Protein AF-A0A3A1WPM1-F1 (afdb_monomer_lite)

Sequence (96 aa):
MKTTLLLSALALTLTALPVSAQDLVLPSGPPRNAVEQRLQDRVDAQIRINRERGFQRPDQIRRQERYERRQRADQRWEREERRRWEREDRRRDRRW

Organism: NCBI:txid2320271

Secondary structure (DSSP, 8-state):
--HHHHHHHHHHHHS-S----------SS--SSHHHHHHHHHHHHHHHHHHHTT--SHHHHHHHHHHHHHHHHHHHHHHHHHHHHHHHHHHHTTT-

Structure (mmCIF, N/CA/C/O backbone):
data_AF-A0A3A1WPM1-F1
#
_entry.id   AF-A0A3A1WPM1-F1
#
loop_
_atom_site.group_PDB
_atom_site.id
_atom_site.type_symbol
_atom_site.label_atom_id
_atom_site.label_alt_id
_atom_site.label_comp_id
_atom_site.label_asym_id
_atom_site.label_entity_id
_atom_site.label_seq_id
_atom_site.pdbx_PDB_ins_code
_atom_site.Cartn_x
_atom_site.Cartn_y
_atom_site.Cartn_z
_atom_site.occupancy
_atom_site.B_iso_or_equiv
_atom_site.auth_seq_id
_atom_site.auth_comp_id
_atom_site.auth_asym_id
_atom_site.auth_atom_id
_atom_site.pdbx_PDB_model_num
ATOM 1 N N . MET A 1 1 ? 38.182 -0.778 11.375 1.00 46.97 1 MET A N 1
ATOM 2 C CA . MET A 1 1 ? 37.191 -1.585 10.622 1.00 46.97 1 MET A CA 1
ATOM 3 C C . MET A 1 1 ? 36.212 -2.335 11.543 1.00 46.97 1 MET A C 1
ATOM 5 O O . MET A 1 1 ? 35.940 -3.503 11.319 1.00 46.97 1 MET A O 1
ATOM 9 N N . LYS A 1 2 ? 35.684 -1.701 12.601 1.00 50.25 2 LYS A N 1
ATOM 10 C CA . LYS A 1 2 ? 34.719 -2.339 13.531 1.00 50.25 2 LYS A CA 1
ATOM 11 C C . LYS A 1 2 ? 33.400 -1.561 13.659 1.00 50.25 2 LYS A C 1
ATOM 13 O O . LYS A 1 2 ? 32.395 -2.115 14.076 1.00 50.25 2 LYS A O 1
ATOM 18 N N . THR A 1 3 ? 33.382 -0.296 13.241 1.00 57.06 3 THR A N 1
ATOM 19 C CA . THR A 1 3 ? 32.232 0.613 13.364 1.00 57.06 3 THR A CA 1
ATOM 20 C C . THR A 1 3 ? 31.213 0.466 12.232 1.00 57.06 3 THR A C 1
ATOM 22 O O . THR A 1 3 ? 30.037 0.754 12.422 1.00 57.06 3 THR A O 1
ATOM 25 N N . THR A 1 4 ? 31.626 -0.045 11.070 1.00 53.03 4 THR A N 1
ATOM 26 C CA . THR A 1 4 ? 30.747 -0.267 9.909 1.00 53.03 4 THR A CA 1
ATOM 27 C C . THR A 1 4 ? 29.793 -1.452 10.096 1.00 53.03 4 THR A C 1
ATOM 29 O O . THR A 1 4 ? 28.693 -1.452 9.543 1.00 53.03 4 THR A O 1
ATOM 32 N N . LEU A 1 5 ? 30.175 -2.435 10.918 1.00 51.03 5 LEU A N 1
ATOM 33 C CA . LEU A 1 5 ? 29.333 -3.591 11.249 1.00 51.03 5 LEU A CA 1
ATOM 34 C C . LEU A 1 5 ? 28.216 -3.237 12.246 1.00 51.03 5 LEU A C 1
ATOM 36 O O . LEU A 1 5 ? 27.127 -3.797 12.183 1.00 51.03 5 LEU A O 1
ATOM 40 N N . LEU A 1 6 ? 28.443 -2.260 13.129 1.00 52.28 6 LEU A N 1
ATOM 41 C CA . LEU A 1 6 ? 27.428 -1.824 14.095 1.00 52.28 6 LEU A CA 1
ATOM 42 C C . LEU A 1 6 ? 26.298 -1.024 13.428 1.00 52.28 6 LEU A C 1
ATOM 44 O O . LEU A 1 6 ? 25.135 -1.181 13.788 1.00 52.28 6 LEU A O 1
ATOM 48 N N . LEU A 1 7 ? 26.617 -0.224 12.406 1.00 52.84 7 LEU A N 1
ATOM 49 C CA . LEU A 1 7 ? 25.617 0.536 11.643 1.00 52.84 7 LEU A CA 1
ATOM 50 C C . LEU A 1 7 ? 24.717 -0.360 10.777 1.00 52.84 7 LEU A C 1
ATOM 52 O O . LEU A 1 7 ? 23.543 -0.052 10.588 1.00 52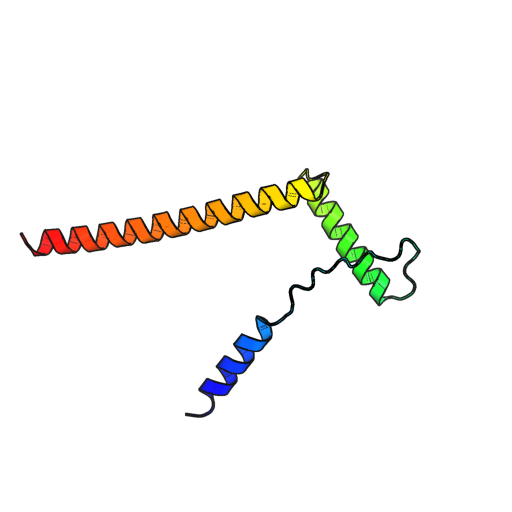.84 7 LEU A O 1
ATOM 56 N N . SER A 1 8 ? 25.234 -1.489 10.290 1.00 51.50 8 SER A N 1
ATOM 57 C CA . SER A 1 8 ? 24.449 -2.460 9.515 1.00 51.50 8 SER A CA 1
ATOM 58 C C . SER A 1 8 ? 23.532 -3.310 10.401 1.00 51.50 8 SER A C 1
ATOM 60 O O . SER A 1 8 ? 22.405 -3.597 10.001 1.00 51.50 8 SER A O 1
ATOM 62 N N . ALA A 1 9 ? 23.944 -3.627 11.632 1.00 51.28 9 ALA A N 1
ATOM 63 C CA . ALA A 1 9 ? 23.087 -4.317 12.600 1.00 51.28 9 ALA A CA 1
ATOM 64 C C . ALA A 1 9 ? 21.860 -3.479 13.015 1.00 51.28 9 ALA A C 1
ATOM 66 O O . ALA A 1 9 ? 20.769 -4.020 13.179 1.00 51.28 9 ALA A O 1
ATOM 67 N N . LEU A 1 10 ? 22.009 -2.153 13.112 1.00 52.06 10 LEU A N 1
ATOM 68 C CA . LEU A 1 10 ? 20.919 -1.238 13.479 1.00 52.06 10 LEU A CA 1
ATOM 69 C C . LEU A 1 10 ? 19.896 -1.033 12.345 1.00 52.06 10 LEU A C 1
ATOM 71 O O . LEU A 1 10 ? 18.718 -0.795 12.597 1.00 52.06 10 LEU A O 1
ATOM 75 N N . ALA A 1 11 ? 20.320 -1.177 11.086 1.00 51.03 11 ALA A N 1
ATOM 76 C CA . ALA A 1 11 ? 19.420 -1.134 9.932 1.00 51.03 11 ALA A CA 1
ATOM 77 C C . ALA A 1 11 ? 18.581 -2.422 9.786 1.00 51.03 11 ALA A C 1
ATOM 79 O O . ALA A 1 11 ? 17.447 -2.382 9.302 1.00 51.03 11 ALA A O 1
ATOM 80 N N . LEU A 1 12 ? 19.112 -3.562 10.241 1.00 50.94 12 LEU A N 1
ATOM 81 C CA . LEU A 1 12 ? 18.422 -4.857 10.214 1.00 50.94 12 LEU A CA 1
ATOM 82 C C . LEU A 1 12 ? 17.376 -5.015 11.329 1.00 50.94 12 LEU A C 1
ATOM 84 O O . LEU A 1 12 ? 16.407 -5.744 11.142 1.00 50.94 12 LEU A O 1
ATOM 88 N N . THR A 1 13 ? 17.491 -4.297 12.449 1.00 51.56 13 THR A N 1
ATOM 89 C CA . THR A 1 13 ? 16.465 -4.324 13.510 1.00 51.56 13 THR A CA 1
ATOM 90 C C . THR A 1 13 ? 15.240 -3.465 13.180 1.00 51.56 13 THR A C 1
ATOM 92 O O . THR A 1 13 ? 14.131 -3.808 13.579 1.00 51.56 13 THR A O 1
ATOM 95 N N . LEU A 1 14 ? 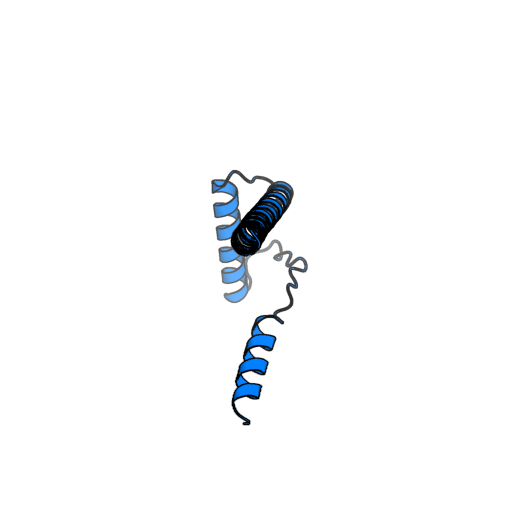15.396 -2.401 12.383 1.00 49.25 14 LEU A N 1
ATOM 96 C CA . LEU A 1 14 ? 14.283 -1.545 11.938 1.00 49.25 14 LEU A CA 1
ATOM 97 C C . LEU A 1 14 ? 13.374 -2.206 10.888 1.00 49.25 14 LEU A C 1
ATOM 99 O O . LEU A 1 14 ? 12.222 -1.808 10.735 1.00 49.25 14 LEU A O 1
ATOM 103 N N . THR A 1 15 ? 13.868 -3.226 10.182 1.00 53.12 15 THR A N 1
ATOM 104 C CA . THR A 1 15 ? 13.080 -4.006 9.207 1.00 53.12 15 THR A CA 1
ATOM 105 C C . THR A 1 15 ? 12.478 -5.282 9.802 1.00 53.12 15 THR A C 1
ATOM 107 O O . THR A 1 15 ? 11.628 -5.904 9.171 1.00 53.12 15 THR A O 1
ATOM 110 N N . ALA A 1 16 ? 12.865 -5.634 11.033 1.00 45.62 16 ALA A N 1
ATOM 111 C CA . ALA A 1 16 ? 12.392 -6.799 11.776 1.00 45.62 16 ALA A CA 1
ATOM 112 C C . ALA A 1 16 ? 11.272 -6.468 12.778 1.00 45.62 16 ALA A C 1
ATOM 114 O O . ALA A 1 16 ? 11.029 -7.235 13.709 1.00 45.62 16 ALA A O 1
ATOM 115 N N . LEU A 1 17 ? 10.565 -5.346 12.602 1.00 45.72 17 LEU A N 1
ATOM 116 C CA . LEU A 1 17 ? 9.250 -5.213 13.220 1.00 45.72 17 LEU A CA 1
ATOM 117 C C . LEU A 1 17 ? 8.355 -6.272 12.572 1.00 45.72 17 LEU A C 1
ATOM 119 O O . LEU A 1 17 ? 8.126 -6.199 11.359 1.00 45.72 17 LEU A O 1
ATOM 123 N N . PRO A 1 18 ? 7.868 -7.270 13.329 1.00 46.22 18 PRO A N 1
ATOM 124 C CA . PRO A 1 18 ? 6.925 -8.207 12.771 1.00 46.22 18 PRO A CA 1
ATOM 125 C C . PRO A 1 18 ? 5.728 -7.376 12.320 1.00 46.22 18 PRO A C 1
ATOM 127 O O . PRO A 1 18 ? 5.123 -6.636 13.096 1.00 46.22 18 PRO A O 1
ATOM 130 N N . VAL A 1 19 ? 5.381 -7.500 11.042 1.00 49.72 19 VAL A N 1
ATOM 131 C CA . VAL A 1 19 ? 4.046 -7.179 10.540 1.00 49.72 19 VAL A CA 1
ATOM 132 C C . VAL A 1 19 ? 3.103 -8.229 11.132 1.00 49.72 19 VAL A C 1
ATOM 134 O O . VAL A 1 19 ? 2.497 -9.033 10.436 1.00 49.72 19 VAL A O 1
ATOM 137 N N . SER A 1 20 ? 2.996 -8.270 12.457 1.00 45.50 20 SER A N 1
ATOM 138 C CA . SER A 1 20 ? 1.922 -8.932 13.170 1.00 45.50 20 SER A CA 1
ATOM 139 C C . SER A 1 20 ? 0.741 -7.971 13.166 1.00 45.50 20 SER A C 1
ATOM 141 O O . SER A 1 20 ? 0.272 -7.492 14.191 1.00 45.50 20 SER A O 1
ATOM 143 N N . ALA A 1 21 ? 0.232 -7.726 11.956 1.00 51.16 21 ALA A N 1
ATOM 144 C CA . ALA A 1 21 ? -1.155 -7.360 11.710 1.00 51.16 21 ALA A CA 1
ATOM 145 C C . ALA A 1 21 ? -2.055 -8.579 12.000 1.00 51.16 21 ALA A C 1
ATOM 147 O O . ALA A 1 21 ? -2.834 -9.008 11.153 1.00 51.16 21 ALA A O 1
ATOM 148 N N . GLN A 1 22 ? -1.868 -9.197 13.166 1.00 44.56 22 GLN A N 1
ATOM 149 C CA . GLN A 1 22 ? -2.679 -10.302 13.649 1.00 44.56 22 GLN A CA 1
ATOM 150 C C . GLN A 1 22 ? -3.813 -9.668 14.435 1.00 44.56 22 GLN A C 1
ATOM 152 O O . GLN A 1 22 ? -3.608 -9.256 15.571 1.00 44.56 22 GLN A O 1
ATOM 157 N N . ASP A 1 23 ? -4.942 -9.484 13.750 1.00 47.00 23 ASP A N 1
ATOM 158 C CA . ASP A 1 23 ? -6.287 -9.324 14.301 1.00 47.00 23 ASP A CA 1
ATOM 159 C C . ASP A 1 23 ? -6.337 -8.764 15.727 1.00 47.00 23 ASP A C 1
ATOM 161 O O . ASP A 1 23 ? -6.778 -9.423 16.669 1.00 47.00 23 ASP A O 1
ATOM 165 N N . LEU A 1 24 ? -5.903 -7.509 15.887 1.00 55.81 24 LEU A N 1
ATOM 166 C CA . LEU A 1 24 ? -6.225 -6.740 17.080 1.00 55.81 24 LEU A CA 1
ATOM 167 C C . LEU A 1 24 ? -7.712 -6.380 16.971 1.00 55.81 24 LEU A C 1
ATOM 169 O O . LEU A 1 24 ? -8.088 -5.280 16.567 1.00 55.81 24 LEU A O 1
ATOM 173 N N . VAL A 1 25 ? -8.570 -7.360 17.245 1.00 55.50 25 VAL A N 1
ATOM 174 C CA . VAL A 1 25 ? -9.986 -7.125 17.494 1.00 55.50 25 VAL A CA 1
ATOM 175 C C . VAL A 1 25 ? -10.017 -6.322 18.785 1.00 55.50 25 VAL A C 1
ATOM 177 O O . VAL A 1 25 ? -9.859 -6.871 19.875 1.00 55.50 25 VAL A O 1
ATOM 180 N N . LEU A 1 26 ? -10.114 -4.996 18.649 1.00 60.34 26 LEU A N 1
ATOM 181 C CA . LEU A 1 26 ? -10.349 -4.114 19.784 1.00 60.34 26 LEU A CA 1
ATOM 182 C C . LEU A 1 26 ? -11.559 -4.677 20.542 1.00 60.34 26 LEU A C 1
ATOM 184 O O . LEU A 1 26 ? -12.577 -4.972 19.903 1.00 60.34 26 LEU A O 1
ATOM 188 N N . PRO A 1 27 ? -11.456 -4.891 21.866 1.00 56.81 27 PRO A N 1
ATOM 189 C CA . PRO A 1 27 ? -12.595 -5.347 22.642 1.00 56.81 27 PRO A CA 1
ATOM 190 C C . PRO A 1 27 ? -13.757 -4.384 22.381 1.00 56.81 27 PRO A C 1
ATOM 192 O O . PRO A 1 27 ? -13.573 -3.172 22.413 1.00 56.81 27 PRO A O 1
ATOM 195 N N . SER A 1 28 ? -14.947 -4.914 22.092 1.00 60.19 28 SER A N 1
ATOM 196 C CA . SER A 1 28 ? -16.137 -4.145 21.693 1.00 60.19 28 SER A CA 1
ATOM 197 C C . SER A 1 28 ? -16.766 -3.339 22.846 1.00 60.19 28 SER A C 1
ATOM 199 O O . SER A 1 28 ? -17.985 -3.202 22.919 1.00 60.19 28 SER A O 1
ATOM 201 N N . GLY A 1 29 ? -15.951 -2.859 23.784 1.00 67.19 29 GLY A N 1
ATOM 202 C CA . GLY A 1 29 ? -16.345 -2.092 24.960 1.00 67.19 29 GLY A CA 1
ATOM 203 C C . GLY A 1 29 ? -15.580 -0.769 25.059 1.00 67.19 29 GLY A C 1
ATOM 204 O O . GLY A 1 29 ? -14.666 -0.523 24.273 1.00 67.19 29 GLY A O 1
ATOM 205 N N . PRO A 1 30 ? -15.951 0.103 26.013 1.00 72.00 30 PRO A N 1
ATOM 206 C CA . PRO A 1 30 ? -15.238 1.355 26.239 1.00 72.00 30 PRO A CA 1
ATOM 207 C C . PRO A 1 30 ? -13.760 1.083 26.580 1.00 72.00 30 PRO A C 1
ATOM 209 O O . PRO A 1 30 ? -13.474 0.092 27.264 1.00 72.00 30 PRO A O 1
ATOM 212 N N . PRO A 1 31 ? -12.822 1.938 26.124 1.00 76.31 31 PRO A N 1
ATOM 213 C CA . PRO A 1 31 ? -11.401 1.763 26.399 1.00 76.31 31 PRO A CA 1
ATOM 214 C C . PRO A 1 31 ? -11.169 1.773 27.909 1.00 76.31 31 PRO A C 1
ATOM 216 O O . PRO A 1 31 ? -11.615 2.675 28.617 1.00 76.31 31 PRO A O 1
ATOM 219 N N . ARG A 1 32 ? -10.470 0.757 28.408 1.00 80.94 32 ARG A N 1
ATOM 220 C CA . ARG A 1 32 ? -10.217 0.565 29.840 1.00 80.94 32 ARG A CA 1
ATOM 221 C C . ARG A 1 32 ? -9.100 1.478 30.331 1.00 80.94 32 ARG A C 1
ATOM 223 O O . ARG A 1 32 ? -9.116 1.900 31.479 1.00 80.94 32 ARG A O 1
ATOM 230 N N . ASN A 1 33 ? -8.150 1.792 29.445 1.00 85.44 33 ASN A N 1
ATOM 231 C CA . ASN A 1 33 ? -6.914 2.511 29.749 1.00 85.44 33 ASN A CA 1
ATOM 232 C C . ASN A 1 33 ? -6.566 3.532 28.648 1.00 85.44 33 ASN A C 1
ATOM 234 O O . ASN A 1 33 ? -6.947 3.370 27.489 1.00 85.44 33 ASN A O 1
ATOM 238 N N . ALA A 1 34 ? -5.722 4.521 28.968 1.00 84.56 34 ALA A N 1
ATOM 239 C CA . ALA A 1 34 ? -5.274 5.546 28.012 1.00 84.56 34 ALA A CA 1
ATOM 240 C C . ALA A 1 34 ? -4.564 4.975 26.764 1.00 84.56 34 ALA A C 1
ATOM 242 O O . ALA A 1 34 ? -4.605 5.571 25.690 1.00 84.56 34 ALA A O 1
ATOM 243 N N . VAL A 1 35 ? -3.911 3.815 26.888 1.00 86.19 35 VAL A N 1
ATOM 244 C CA . VAL A 1 35 ? -3.277 3.124 25.751 1.00 86.19 35 VAL A CA 1
ATOM 245 C C . VAL A 1 35 ? -4.326 2.560 24.791 1.00 86.19 35 VAL A C 1
ATOM 247 O O . VAL A 1 35 ? -4.186 2.725 23.581 1.00 86.19 35 VAL A O 1
ATOM 250 N N . GLU A 1 36 ? -5.390 1.949 25.316 1.00 81.75 36 GLU A N 1
ATOM 251 C CA . GLU A 1 36 ? -6.500 1.443 24.499 1.00 81.75 36 GLU A CA 1
ATOM 252 C C . GLU A 1 36 ? -7.234 2.591 23.809 1.00 81.75 36 GLU A C 1
ATOM 254 O O . GLU A 1 36 ? -7.539 2.489 22.627 1.00 81.75 36 GLU A O 1
ATOM 259 N N . GLN A 1 37 ? -7.417 3.720 24.498 1.00 83.25 37 GLN A N 1
ATOM 260 C CA . GLN A 1 37 ? -8.021 4.912 23.907 1.00 83.25 37 GLN A CA 1
ATOM 261 C C . GLN A 1 37 ? -7.195 5.451 22.732 1.00 83.25 37 GLN A C 1
ATOM 263 O O . GLN A 1 37 ? -7.735 5.677 21.657 1.00 83.25 37 GLN A O 1
ATOM 268 N N . ARG A 1 38 ? -5.867 5.556 22.880 1.00 85.75 38 ARG A N 1
ATOM 269 C CA . ARG A 1 38 ? -4.983 5.974 21.776 1.00 85.75 38 ARG A CA 1
ATOM 270 C C . ARG A 1 38 ? -5.023 5.014 20.586 1.00 85.75 38 ARG A C 1
ATOM 272 O O . ARG A 1 38 ? -4.888 5.450 19.442 1.00 85.75 38 ARG A O 1
ATOM 279 N N . LEU A 1 39 ? -5.156 3.711 20.839 1.00 85.50 39 LEU A N 1
ATOM 280 C CA . LEU A 1 39 ? -5.315 2.714 19.779 1.00 85.50 39 LEU A CA 1
ATOM 281 C C . LEU A 1 39 ? -6.661 2.882 19.067 1.00 85.50 39 LEU A C 1
ATOM 283 O O . LEU A 1 39 ? -6.684 2.889 17.837 1.00 85.50 39 LEU A O 1
ATOM 287 N N . GLN A 1 40 ? -7.739 3.080 19.827 1.00 84.62 40 GLN A N 1
ATOM 288 C CA . GLN A 1 40 ? -9.076 3.351 19.305 1.00 84.62 40 GLN A CA 1
ATOM 289 C C . GLN A 1 40 ? -9.076 4.606 18.421 1.00 84.62 40 GLN A C 1
ATOM 291 O O . GLN A 1 40 ? -9.461 4.528 17.258 1.00 84.62 40 GLN A O 1
ATOM 296 N N . ASP A 1 41 ? -8.523 5.720 18.914 1.00 87.94 41 ASP A N 1
ATOM 297 C CA . ASP A 1 41 ? -8.432 6.990 18.182 1.00 87.94 41 ASP A CA 1
ATOM 298 C C . ASP A 1 41 ? -7.681 6.827 16.853 1.00 87.94 41 ASP A C 1
ATOM 300 O O . ASP A 1 41 ? -8.075 7.370 15.817 1.00 87.94 41 ASP A O 1
ATOM 304 N N . ARG A 1 42 ? -6.595 6.042 16.856 1.00 85.94 42 ARG A N 1
ATOM 305 C CA . ARG A 1 42 ? -5.809 5.761 15.649 1.00 85.94 42 ARG A CA 1
ATOM 306 C C . ARG A 1 42 ? -6.596 4.928 14.638 1.00 85.94 42 ARG A C 1
ATOM 308 O O . ARG A 1 42 ? -6.504 5.189 13.437 1.00 85.94 42 ARG A O 1
ATOM 315 N N . VAL A 1 43 ? -7.347 3.934 15.106 1.00 85.44 43 VAL A N 1
ATOM 316 C CA . VAL A 1 43 ? -8.212 3.109 14.254 1.00 85.44 43 VAL A CA 1
ATOM 317 C C . VAL A 1 43 ? -9.350 3.948 13.677 1.00 85.44 43 VAL A C 1
ATOM 319 O O . VAL A 1 43 ? -9.566 3.912 12.466 1.00 85.44 43 VAL A O 1
ATOM 322 N N . ASP A 1 44 ? -10.006 4.774 14.487 1.00 86.25 44 ASP A N 1
ATOM 323 C CA . ASP A 1 44 ? -11.099 5.646 14.053 1.00 86.25 44 ASP A CA 1
ATOM 324 C C . ASP A 1 44 ? -10.633 6.698 13.041 1.00 86.25 44 ASP A C 1
ATOM 326 O O . ASP A 1 44 ? -11.306 6.940 12.033 1.00 86.25 44 ASP A O 1
ATOM 330 N N . ALA A 1 45 ? -9.447 7.278 13.249 1.00 88.25 45 ALA A N 1
ATOM 331 C CA . ALA A 1 45 ? -8.820 8.168 12.278 1.00 88.25 45 ALA A CA 1
ATOM 332 C C . ALA A 1 45 ? -8.567 7.450 10.943 1.00 88.25 45 ALA A C 1
ATOM 334 O O . ALA A 1 45 ? -8.894 7.980 9.880 1.00 88.25 45 ALA A O 1
ATOM 335 N N . GLN A 1 46 ? -8.052 6.217 10.981 1.00 82.44 46 GLN A N 1
ATOM 336 C CA . GLN A 1 46 ? -7.812 5.433 9.771 1.00 82.44 46 GLN A CA 1
ATOM 337 C C . GLN A 1 46 ? -9.118 5.057 9.056 1.00 82.44 46 GLN A C 1
ATOM 339 O O . GLN A 1 46 ? -9.187 5.135 7.828 1.00 82.44 46 GLN A O 1
ATOM 344 N N . ILE A 1 47 ? -10.168 4.687 9.797 1.00 83.25 47 ILE A N 1
ATOM 345 C CA . ILE A 1 47 ? -11.501 4.415 9.241 1.00 83.25 47 ILE A CA 1
ATOM 346 C C . ILE A 1 47 ? -12.053 5.668 8.560 1.00 83.25 47 ILE A C 1
ATOM 348 O O . ILE A 1 47 ? -12.580 5.569 7.452 1.00 83.25 47 ILE A O 1
ATOM 352 N N . ARG A 1 48 ? -11.906 6.844 9.180 1.00 85.69 48 ARG A N 1
ATOM 353 C CA . ARG A 1 48 ? -12.347 8.123 8.607 1.00 85.69 48 ARG A CA 1
ATOM 354 C C . ARG A 1 48 ? -11.632 8.427 7.295 1.00 85.69 48 ARG A C 1
ATOM 356 O O . ARG A 1 48 ? -12.301 8.635 6.290 1.00 85.69 48 ARG A O 1
ATOM 363 N N . ILE A 1 49 ? -10.303 8.335 7.280 1.00 87.25 49 ILE A N 1
ATOM 364 C CA . ILE A 1 49 ? -9.494 8.526 6.067 1.00 87.25 49 ILE A CA 1
ATOM 365 C C . ILE A 1 49 ? -9.916 7.537 4.971 1.00 87.25 49 ILE A C 1
ATOM 367 O O . ILE A 1 49 ? -10.040 7.904 3.804 1.00 87.25 49 ILE A O 1
ATOM 371 N N . ASN A 1 50 ? -10.161 6.273 5.324 1.00 84.25 50 ASN A N 1
ATOM 372 C CA . ASN A 1 50 ? -10.598 5.267 4.358 1.00 84.25 50 ASN A CA 1
ATOM 373 C C . ASN A 1 50 ? -11.987 5.590 3.785 1.00 84.25 50 ASN A C 1
ATOM 375 O O . ASN A 1 50 ? -12.187 5.442 2.580 1.00 84.25 50 ASN A O 1
ATOM 379 N N . ARG A 1 51 ? -12.918 6.083 4.612 1.00 83.00 51 ARG A N 1
ATOM 380 C CA . ARG A 1 51 ? -14.241 6.546 4.163 1.00 83.00 51 ARG A CA 1
ATOM 381 C C . ARG A 1 51 ? -14.148 7.771 3.256 1.00 83.00 51 ARG A C 1
ATOM 383 O O . ARG A 1 51 ? -14.834 7.802 2.242 1.00 83.00 51 ARG A O 1
ATOM 390 N N . GLU A 1 52 ? -13.287 8.735 3.576 1.00 87.19 52 GLU A N 1
ATOM 391 C CA . GLU A 1 52 ? -13.021 9.912 2.730 1.00 87.19 52 GLU A CA 1
ATOM 392 C C . GLU A 1 52 ? -12.447 9.514 1.363 1.00 87.19 52 GLU A C 1
ATOM 394 O O . GLU A 1 52 ? -12.802 10.096 0.343 1.00 87.19 52 GLU A O 1
ATOM 399 N N . ARG A 1 53 ? -11.627 8.457 1.3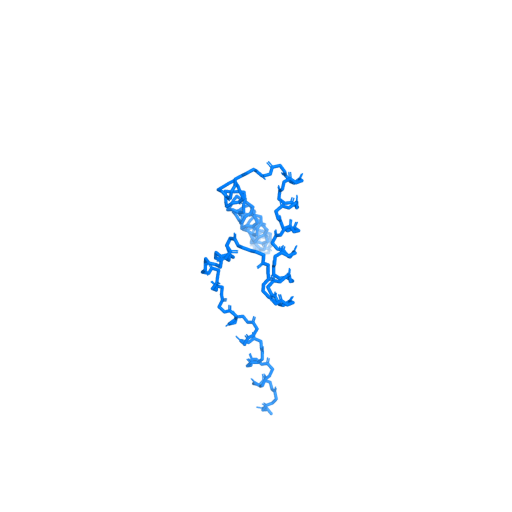17 1.00 82.12 53 ARG A N 1
ATOM 400 C CA . ARG A 1 53 ? -11.147 7.840 0.068 1.00 82.12 53 ARG A CA 1
ATOM 401 C C . ARG A 1 53 ? -12.215 7.018 -0.670 1.00 82.12 53 ARG A C 1
ATOM 403 O O . ARG A 1 53 ? -11.918 6.439 -1.710 1.00 82.12 53 ARG A O 1
ATOM 410 N N . GLY A 1 54 ? -13.436 6.938 -0.142 1.00 85.12 54 GLY A N 1
ATOM 411 C CA . GLY A 1 54 ? -14.554 6.198 -0.728 1.00 85.12 54 GLY A CA 1
ATOM 412 C C . GLY A 1 54 ? -14.565 4.697 -0.423 1.00 85.12 54 GLY A C 1
ATOM 413 O O . GLY A 1 54 ? -15.408 3.977 -0.958 1.00 85.12 54 GLY A O 1
ATOM 414 N N . PHE A 1 55 ? -13.675 4.197 0.440 1.00 85.38 55 PHE A N 1
ATOM 415 C CA . PHE A 1 55 ? -13.663 2.785 0.822 1.00 85.38 55 PHE A CA 1
ATOM 416 C C . PHE A 1 55 ? -14.682 2.504 1.919 1.00 85.38 55 PHE A C 1
ATOM 418 O O . PHE A 1 55 ? -14.599 3.027 3.030 1.00 85.38 55 PHE A O 1
ATOM 425 N N . GLN A 1 56 ? -15.620 1.611 1.619 1.00 78.69 56 GLN A N 1
ATOM 426 C CA . GLN A 1 56 ? -16.654 1.177 2.559 1.00 78.69 56 GLN A CA 1
ATOM 427 C C . GLN A 1 56 ? -16.356 -0.205 3.145 1.00 78.69 56 GLN A C 1
ATOM 429 O O . GLN A 1 56 ? -16.876 -0.549 4.205 1.00 78.69 56 GLN A O 1
ATOM 434 N N . ARG A 1 57 ? -15.524 -1.010 2.466 1.00 78.12 57 ARG A N 1
ATOM 435 C CA . ARG A 1 57 ? -15.174 -2.372 2.891 1.00 78.12 57 ARG A CA 1
ATOM 436 C C . ARG A 1 57 ? -13.658 -2.595 2.901 1.00 78.12 57 ARG A C 1
ATOM 438 O O . ARG A 1 57 ? -12.985 -2.149 1.969 1.00 78.12 57 ARG A O 1
ATOM 445 N N . PRO A 1 58 ? -13.118 -3.360 3.870 1.00 73.81 58 PRO A N 1
ATOM 446 C CA . PRO A 1 58 ? -11.693 -3.703 3.919 1.00 73.81 58 PRO A CA 1
ATOM 447 C C . PRO A 1 58 ? -11.168 -4.363 2.634 1.00 73.81 58 PRO A C 1
ATOM 449 O O . PRO A 1 58 ? -10.038 -4.112 2.213 1.00 73.81 58 PRO A O 1
ATOM 452 N N . ASP A 1 59 ? -11.998 -5.160 1.957 1.00 79.00 59 ASP A N 1
ATOM 453 C CA . ASP A 1 59 ? -11.609 -5.853 0.724 1.00 79.00 59 ASP A CA 1
ATOM 454 C C . ASP A 1 59 ? -11.313 -4.896 -0.437 1.00 79.00 59 ASP A C 1
ATOM 456 O O . ASP A 1 59 ? -10.487 -5.203 -1.299 1.00 79.00 59 ASP A O 1
ATOM 460 N N . GLN A 1 60 ? -11.959 -3.726 -0.462 1.00 79.06 60 GLN A N 1
ATOM 461 C CA . GLN A 1 60 ? -11.722 -2.702 -1.483 1.00 79.06 60 GLN A CA 1
ATOM 462 C C . GLN A 1 60 ? -10.329 -2.088 -1.314 1.00 79.06 60 GLN A C 1
ATOM 464 O O . GLN A 1 60 ? -9.597 -1.951 -2.293 1.00 79.06 60 GLN A O 1
ATOM 469 N N . ILE A 1 61 ? -9.933 -1.830 -0.063 1.00 78.62 61 ILE A N 1
ATOM 470 C CA . ILE A 1 61 ? -8.605 -1.323 0.298 1.00 78.62 61 ILE A CA 1
ATOM 471 C C . ILE A 1 61 ? -7.535 -2.323 -0.154 1.00 78.62 61 ILE A C 1
ATOM 473 O O . ILE A 1 61 ? -6.613 -1.964 -0.883 1.00 78.62 61 ILE A O 1
ATOM 477 N N . ARG A 1 62 ? -7.703 -3.610 0.186 1.00 78.50 62 ARG A N 1
ATOM 478 C CA . ARG A 1 62 ? -6.759 -4.675 -0.198 1.00 78.50 62 ARG A CA 1
ATOM 479 C C . ARG A 1 62 ? -6.603 -4.805 -1.716 1.00 78.50 62 ARG A C 1
ATOM 481 O O . ARG A 1 62 ? -5.492 -5.002 -2.212 1.00 78.50 62 ARG A O 1
ATOM 488 N N . ARG A 1 63 ? -7.705 -4.709 -2.471 1.00 78.44 63 ARG A N 1
ATOM 489 C CA . ARG A 1 63 ? -7.675 -4.756 -3.944 1.00 78.44 63 ARG A CA 1
ATOM 490 C C . ARG A 1 63 ? -6.931 -3.558 -4.528 1.00 78.44 63 ARG A C 1
ATOM 492 O O . ARG A 1 63 ? -6.091 -3.756 -5.405 1.00 78.44 63 ARG A O 1
ATOM 499 N N . GLN A 1 64 ? -7.197 -2.356 -4.022 1.00 82.75 64 GLN A N 1
ATOM 500 C CA . GLN A 1 64 ? -6.537 -1.146 -4.499 1.00 82.75 64 GLN A CA 1
ATOM 501 C C . GLN A 1 64 ? -5.040 -1.141 -4.180 1.00 82.75 64 GLN A C 1
ATOM 503 O O . GLN A 1 64 ? -4.232 -0.900 -5.072 1.00 82.75 64 GLN A O 1
ATOM 508 N N . GLU A 1 65 ? -4.643 -1.523 -2.965 1.00 83.50 65 GLU A N 1
ATOM 509 C CA . GLU A 1 65 ? -3.225 -1.652 -2.613 1.00 83.50 65 GLU A CA 1
ATOM 510 C C . GLU A 1 65 ? -2.490 -2.640 -3.522 1.00 83.50 65 GLU A C 1
ATOM 512 O O . GLU A 1 65 ? -1.352 -2.397 -3.932 1.00 83.50 65 GLU A O 1
ATOM 517 N N . ARG A 1 66 ? -3.131 -3.764 -3.866 1.00 84.62 66 ARG A N 1
ATOM 518 C CA . ARG A 1 66 ? -2.548 -4.749 -4.782 1.00 84.62 66 ARG A CA 1
ATOM 519 C C . ARG A 1 66 ? -2.345 -4.163 -6.177 1.00 84.62 66 ARG A C 1
ATOM 521 O O . ARG A 1 66 ? -1.309 -4.424 -6.787 1.00 84.62 66 ARG A O 1
ATOM 528 N N . TYR A 1 67 ? -3.313 -3.391 -6.665 1.00 84.31 67 TYR A N 1
ATOM 529 C CA . TYR A 1 67 ? -3.223 -2.716 -7.956 1.00 84.31 67 TYR A CA 1
ATOM 530 C C . TYR A 1 67 ? -2.095 -1.676 -7.968 1.00 84.31 67 TYR A C 1
ATOM 532 O O . TYR A 1 67 ? -1.218 -1.736 -8.825 1.00 84.31 67 TYR A O 1
ATOM 540 N N . GLU A 1 68 ? -2.032 -0.804 -6.960 1.00 85.38 68 GLU A N 1
ATOM 541 C CA . GLU A 1 68 ? -0.974 0.205 -6.839 1.00 85.38 68 GLU A CA 1
ATOM 542 C C . GLU A 1 68 ? 0.423 -0.418 -6.738 1.00 85.38 68 GLU A C 1
ATOM 544 O O . GLU A 1 68 ? 1.383 0.081 -7.328 1.00 85.38 68 GLU A O 1
ATOM 549 N N . ARG A 1 69 ? 0.564 -1.533 -6.007 1.00 84.75 69 ARG A N 1
ATOM 550 C CA . ARG A 1 69 ? 1.840 -2.260 -5.920 1.00 84.75 69 ARG A CA 1
ATOM 551 C C . ARG A 1 69 ? 2.285 -2.794 -7.275 1.00 84.75 69 ARG A C 1
ATOM 553 O O . ARG A 1 69 ? 3.471 -2.682 -7.582 1.00 84.75 69 ARG A O 1
ATOM 560 N N . ARG A 1 70 ? 1.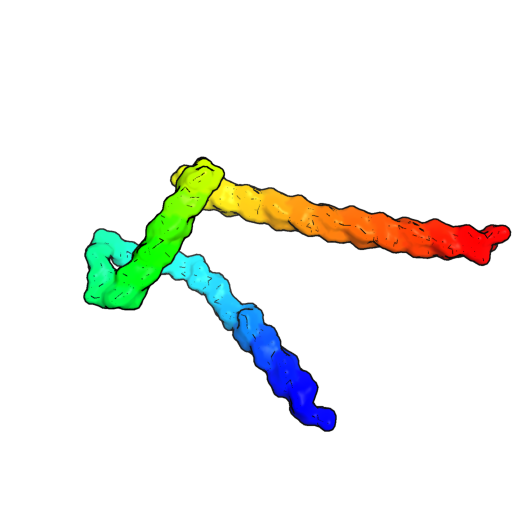361 -3.358 -8.063 1.00 85.81 70 ARG A N 1
ATOM 561 C CA . ARG A 1 70 ? 1.653 -3.819 -9.429 1.00 85.81 70 ARG A CA 1
ATOM 562 C C . ARG A 1 70 ? 2.077 -2.650 -10.303 1.00 85.81 70 ARG A C 1
ATOM 564 O O . ARG A 1 70 ? 3.188 -2.668 -10.804 1.00 85.81 70 ARG A O 1
ATOM 571 N N . GLN A 1 71 ? 1.297 -1.575 -10.322 1.00 90.00 71 GLN A N 1
ATOM 572 C CA . GLN A 1 71 ? 1.609 -0.393 -11.121 1.00 90.00 71 GLN A CA 1
ATOM 573 C C . GLN A 1 71 ? 2.992 0.201 -10.792 1.00 90.00 71 GLN A C 1
ATOM 575 O O . GLN A 1 71 ? 3.753 0.556 -11.687 1.00 90.00 71 GLN A O 1
ATOM 580 N N . ARG A 1 72 ? 3.375 0.269 -9.508 1.00 89.81 72 ARG A N 1
ATOM 581 C CA . ARG A 1 72 ? 4.725 0.711 -9.105 1.00 89.81 72 ARG A CA 1
ATOM 582 C C . ARG A 1 72 ? 5.823 -0.274 -9.514 1.00 89.81 72 ARG A C 1
ATOM 584 O O . ARG A 1 72 ? 6.962 0.145 -9.719 1.00 89.81 72 ARG A O 1
ATOM 591 N N . ALA A 1 73 ? 5.538 -1.575 -9.549 1.00 90.25 73 ALA A N 1
ATOM 592 C CA . ALA A 1 73 ? 6.477 -2.577 -10.045 1.00 90.25 73 ALA A CA 1
ATOM 593 C C . ALA A 1 73 ? 6.664 -2.436 -11.561 1.00 90.25 73 ALA A C 1
ATOM 595 O O . ALA A 1 73 ? 7.805 -2.340 -12.006 1.00 90.25 73 ALA A O 1
ATOM 596 N N . ASP A 1 74 ? 5.571 -2.288 -12.302 1.00 88.88 74 ASP A N 1
ATOM 597 C CA . ASP A 1 74 ? 5.571 -2.112 -13.755 1.00 88.88 74 ASP A CA 1
ATOM 598 C C . ASP A 1 74 ? 6.342 -0.841 -14.145 1.00 88.88 74 ASP A C 1
ATOM 600 O O . ASP A 1 74 ? 7.292 -0.898 -14.918 1.00 88.88 74 ASP A O 1
ATOM 604 N N . GLN A 1 75 ? 6.083 0.288 -13.476 1.00 88.69 75 GLN A N 1
ATOM 605 C CA . GLN A 1 75 ? 6.833 1.536 -13.690 1.00 88.69 75 GLN A CA 1
ATOM 606 C C . GLN A 1 75 ? 8.329 1.441 -13.352 1.00 88.69 75 GLN A C 1
ATOM 608 O O . GLN A 1 75 ? 9.135 2.251 -13.823 1.00 88.69 75 GLN A O 1
ATOM 613 N N . ARG A 1 76 ? 8.723 0.547 -12.436 1.00 89.38 76 ARG A N 1
ATOM 614 C CA . ARG A 1 76 ? 10.147 0.303 -12.150 1.00 89.38 76 ARG A CA 1
ATOM 615 C C . ARG A 1 76 ? 10.768 -0.508 -13.274 1.00 89.38 76 ARG A C 1
ATOM 617 O O . ARG A 1 76 ? 11.845 -0.142 -13.738 1.00 89.38 76 ARG A O 1
ATOM 624 N N . TRP A 1 77 ? 10.061 -1.538 -13.720 1.00 89.88 77 TRP A N 1
ATOM 625 C CA . TRP A 1 77 ? 10.487 -2.390 -14.814 1.00 89.88 77 TRP A CA 1
ATOM 626 C C . TRP A 1 77 ? 10.641 -1.599 -16.119 1.00 89.88 77 TRP A C 1
ATOM 628 O O . TRP A 1 77 ? 11.723 -1.613 -16.693 1.00 89.88 77 TRP A O 1
ATOM 638 N N . GLU A 1 78 ? 9.654 -0.782 -16.501 1.00 89.44 78 GLU A N 1
ATOM 639 C CA . GLU A 1 78 ? 9.726 0.098 -17.681 1.00 89.44 78 GLU A CA 1
ATOM 640 C C . GLU A 1 78 ? 10.930 1.053 -17.630 1.00 89.44 78 GLU A C 1
ATOM 642 O O . GLU A 1 78 ? 11.631 1.262 -18.622 1.00 89.44 78 GLU A O 1
ATOM 647 N N . ARG A 1 79 ? 11.220 1.635 -16.457 1.00 89.12 79 ARG A N 1
ATOM 648 C CA . ARG A 1 79 ? 12.383 2.521 -16.287 1.00 89.12 79 ARG A CA 1
ATOM 649 C C . ARG A 1 79 ? 13.707 1.778 -16.429 1.00 89.12 79 ARG A C 1
ATOM 651 O O . ARG A 1 79 ? 14.657 2.336 -16.981 1.00 89.12 79 ARG A O 1
ATOM 658 N N . GLU A 1 80 ? 13.806 0.565 -15.899 1.00 90.00 80 GLU A N 1
ATOM 659 C CA . GLU A 1 80 ? 15.005 -0.265 -16.033 1.00 90.00 80 GLU A CA 1
ATOM 660 C C . GLU A 1 80 ? 15.194 -0.772 -17.460 1.00 90.00 80 GLU A C 1
ATOM 662 O O . GLU A 1 80 ? 16.310 -0.717 -17.981 1.00 90.00 80 GLU A O 1
ATOM 667 N N . GLU A 1 81 ? 14.111 -1.185 -18.109 1.00 91.56 81 GLU A N 1
ATOM 668 C CA . GLU A 1 81 ? 14.108 -1.625 -19.496 1.00 91.56 81 GLU A CA 1
ATOM 669 C C . GLU A 1 81 ? 14.536 -0.489 -20.429 1.00 91.56 81 GLU A C 1
ATOM 671 O O . GLU A 1 81 ? 15.459 -0.662 -21.227 1.00 91.56 81 GLU A O 1
ATOM 676 N N . ARG A 1 82 ? 13.987 0.719 -20.252 1.00 88.69 82 ARG A N 1
ATOM 677 C CA . ARG A 1 82 ? 14.402 1.901 -21.022 1.00 88.69 82 ARG A CA 1
ATOM 678 C C . ARG A 1 82 ? 15.896 2.195 -20.872 1.00 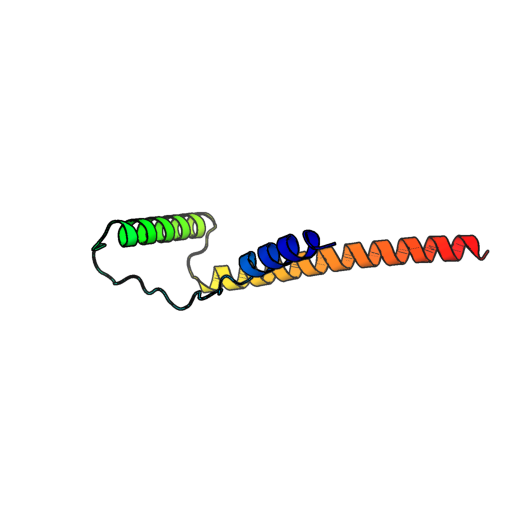88.69 82 ARG A C 1
ATOM 680 O O . ARG A 1 82 ? 16.584 2.443 -21.857 1.00 88.69 82 ARG A O 1
ATOM 687 N N . ARG A 1 83 ? 16.422 2.116 -19.644 1.00 89.06 83 ARG A N 1
ATOM 688 C CA . ARG A 1 83 ? 17.862 2.293 -19.371 1.00 89.06 83 ARG A CA 1
ATOM 689 C C . ARG A 1 83 ? 18.712 1.195 -20.001 1.00 89.06 83 ARG A C 1
ATOM 691 O O . ARG A 1 83 ? 19.857 1.453 -20.365 1.00 89.06 83 ARG A O 1
ATOM 698 N N . ARG A 1 84 ? 18.205 -0.037 -20.073 1.00 91.31 84 ARG A N 1
ATOM 699 C CA . ARG A 1 84 ? 18.898 -1.149 -20.728 1.00 91.31 84 ARG A CA 1
ATOM 700 C C . ARG A 1 84 ? 19.005 -0.892 -22.228 1.00 91.31 84 ARG A C 1
ATOM 702 O O . ARG A 1 84 ? 20.124 -0.931 -22.732 1.00 91.31 84 ARG A O 1
ATOM 709 N N . TRP A 1 85 ? 17.894 -0.556 -22.883 1.00 87.31 85 TRP A N 1
ATOM 710 C CA . TRP A 1 85 ? 17.867 -0.213 -24.306 1.00 87.31 85 TRP A CA 1
ATOM 711 C C . TRP A 1 85 ? 18.801 0.949 -24.632 1.00 87.31 85 TRP A C 1
ATOM 713 O O . TRP A 1 85 ? 19.629 0.826 -25.522 1.00 87.31 85 TRP A O 1
ATOM 723 N N . GLU A 1 86 ? 18.776 2.025 -23.845 1.00 86.25 86 GLU A N 1
ATOM 724 C CA . GLU A 1 86 ? 19.650 3.187 -24.059 1.00 86.25 86 GLU A CA 1
ATOM 725 C C . GLU A 1 86 ? 21.150 2.836 -23.966 1.00 86.25 86 GLU A C 1
ATOM 727 O O . GLU A 1 86 ? 21.982 3.372 -24.698 1.00 86.25 86 GLU A O 1
ATOM 732 N N . ARG A 1 87 ? 21.531 1.910 -23.075 1.00 87.19 87 ARG A N 1
ATOM 733 C CA . ARG A 1 87 ? 22.918 1.415 -22.996 1.00 87.19 87 ARG A CA 1
ATOM 734 C C . ARG A 1 87 ? 23.278 0.515 -24.171 1.00 87.19 87 ARG A C 1
ATOM 736 O O . ARG A 1 87 ? 24.440 0.495 -24.568 1.00 87.19 87 ARG A O 1
ATOM 743 N N . GLU A 1 88 ? 22.328 -0.277 -24.648 1.00 86.94 88 GLU A N 1
ATOM 744 C CA . GLU A 1 88 ? 22.514 -1.194 -25.769 1.00 86.94 88 GLU A CA 1
ATOM 745 C C . GLU A 1 88 ? 22.668 -0.427 -27.085 1.00 86.94 88 GLU A C 1
ATOM 747 O O . GLU A 1 88 ? 23.609 -0.695 -27.830 1.00 86.94 88 GLU A O 1
ATOM 752 N N . ASP A 1 89 ? 21.863 0.613 -27.286 1.00 84.88 89 ASP A N 1
ATOM 753 C CA . ASP A 1 89 ? 21.938 1.519 -28.435 1.00 84.88 89 ASP A CA 1
ATOM 754 C C . ASP A 1 89 ? 23.305 2.222 -28.498 1.00 84.88 89 ASP A C 1
ATOM 756 O O . ASP A 1 89 ? 24.045 2.090 -29.470 1.00 84.88 89 ASP A O 1
ATOM 760 N N . ARG A 1 90 ? 23.764 2.790 -27.370 1.00 80.38 90 ARG A N 1
ATOM 761 C CA . ARG A 1 90 ? 25.117 3.377 -27.255 1.00 80.38 90 ARG A CA 1
ATOM 762 C C . ARG A 1 90 ? 26.256 2.394 -27.534 1.00 80.38 90 ARG A C 1
ATOM 764 O O . ARG A 1 90 ? 27.361 2.813 -27.875 1.00 80.38 90 ARG A O 1
ATOM 771 N N . ARG A 1 91 ? 26.055 1.094 -27.296 1.00 81.12 91 ARG A N 1
ATOM 772 C CA . ARG A 1 91 ? 27.055 0.059 -27.616 1.00 81.12 91 ARG A CA 1
ATOM 773 C C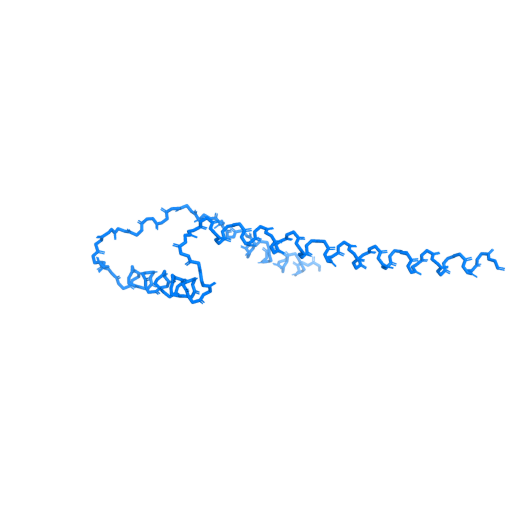 . ARG A 1 91 ? 27.034 -0.294 -29.097 1.00 81.12 91 ARG A C 1
ATOM 775 O O . ARG A 1 91 ? 28.087 -0.640 -29.628 1.00 81.12 91 ARG A O 1
ATOM 782 N N . ARG A 1 92 ? 25.865 -0.225 -29.732 1.00 77.31 92 ARG A N 1
ATOM 783 C CA . ARG A 1 92 ? 25.685 -0.452 -31.163 1.00 77.31 92 ARG A CA 1
ATOM 784 C C . ARG A 1 92 ? 26.345 0.663 -31.970 1.00 77.31 92 ARG A C 1
ATOM 786 O O . ARG A 1 92 ? 27.160 0.343 -32.824 1.00 77.31 92 ARG A O 1
ATOM 793 N N . ASP A 1 93 ? 26.126 1.918 -31.584 1.00 75.38 93 ASP A N 1
ATOM 794 C CA . ASP A 1 93 ? 26.735 3.099 -32.219 1.00 75.38 93 ASP A CA 1
ATOM 795 C C . ASP A 1 93 ? 28.266 3.137 -32.124 1.00 75.38 93 ASP A C 1
ATOM 797 O O . ASP A 1 93 ? 28.921 3.774 -32.931 1.00 75.38 93 ASP A O 1
ATOM 801 N N . ARG A 1 94 ? 28.867 2.467 -31.132 1.00 68.00 94 ARG A N 1
ATOM 802 C CA . ARG A 1 94 ? 30.336 2.368 -31.001 1.00 68.00 94 ARG A CA 1
ATOM 803 C C . ARG A 1 94 ? 30.959 1.240 -31.821 1.00 68.00 94 ARG A C 1
ATOM 805 O O . ARG A 1 94 ? 32.182 1.145 -31.871 1.00 68.00 94 ARG A O 1
ATOM 812 N N . ARG A 1 95 ? 30.147 0.311 -32.329 1.00 67.06 95 ARG A N 1
ATOM 813 C CA . ARG A 1 95 ? 30.607 -0.866 -33.086 1.00 67.06 95 ARG A CA 1
ATOM 814 C C . ARG A 1 95 ? 30.529 -0.677 -34.602 1.00 67.06 95 ARG A C 1
ATOM 816 O O . ARG A 1 95 ? 31.034 -1.544 -35.308 1.00 67.06 95 ARG A O 1
ATOM 823 N N . TRP A 1 96 ? 29.892 0.394 -35.058 1.00 53.44 96 TRP A N 1
ATOM 824 C CA . TRP A 1 96 ? 29.787 0.822 -36.452 1.00 53.44 96 TRP A CA 1
ATOM 825 C C . TRP A 1 96 ? 30.535 2.143 -36.623 1.00 53.44 96 TRP A C 1
ATOM 827 O O . TRP A 1 96 ? 30.991 2.395 -37.756 1.00 53.44 96 TRP A O 1
#

pLDDT: mean 73.94, std 15.68, range [44.56, 91.56]

Radius of gyration: 23.36 Å; chains: 1; bounding box: 54×20×66 Å

Foldseek 3Di:
DPVVVVVVVVVVVVVPPPPCPPDPPLPPDDQPDPVSVVVVVVVVVVVVVCVVVVHPDPVVVVVVVVVVVVVVVVVVVVVVVVVVVVVVVVVVVVVD